Protein AF-A0A7Y3NHG1-F1 (afdb_monomer_lite)

Sequence (157 aa):
MKDFFSFLDESPLAFQAAEKIVAGFQEKGWTLLDEKDAWDLKPGLGYLVRLGVGAVAAFTLGRAGRADGWRIAAAHTDSPGFKIKLETWKNLNEALVRWGVEVYGAPLFSTWTDRSLGIAGTVWFQAPEGPRAVALKTESLAVIPNLALHYNRDANK

Secondary structure (DSSP, 8-state):
-HHHHHHHHH-SSHHHHHHHHHHHHHTTTPEEEPTTSPP---TT-EEEEEETTTEEEEEEPPPSS-----------S---EEEEPTT--EESSSS-EE--EEEES---GGGTBT--B--EEEEEEEETTEEEEEEEE-SS-B-BPPPPGGG-TTTT-

Radius of gyration: 21.63 Å; chains: 1; bounding box: 52×26×65 Å

Structure (mmCIF, N/CA/C/O backbone):
data_AF-A0A7Y3NHG1-F1
#
_entry.id   AF-A0A7Y3NHG1-F1
#
loop_
_atom_site.group_PDB
_atom_site.id
_atom_site.type_symbol
_atom_site.label_atom_id
_atom_site.label_alt_id
_atom_site.label_comp_id
_atom_site.label_asym_id
_atom_site.label_entity_id
_atom_site.label_seq_id
_atom_site.pdbx_PDB_ins_code
_atom_site.Cartn_x
_atom_site.Cartn_y
_atom_site.Cartn_z
_atom_site.occupancy
_atom_site.B_iso_or_equiv
_atom_site.auth_seq_id
_atom_site.auth_comp_id
_atom_site.auth_asym_id
_atom_site.auth_atom_id
_atom_site.pdbx_PDB_model_num
ATOM 1 N N . MET A 1 1 ? -17.325 10.464 -4.637 1.00 74.12 1 MET A N 1
ATOM 2 C CA . MET A 1 1 ? -16.474 10.010 -5.765 1.00 74.12 1 MET A CA 1
ATOM 3 C C . MET A 1 1 ? -15.125 10.726 -5.775 1.00 74.12 1 MET A C 1
ATOM 5 O O . MET A 1 1 ? -14.128 10.033 -5.871 1.00 74.12 1 MET A O 1
ATOM 9 N N . LYS A 1 2 ? -15.065 12.059 -5.594 1.00 81.00 2 LYS A N 1
ATOM 10 C CA . LYS A 1 2 ? -13.789 12.788 -5.416 1.00 81.00 2 LYS A CA 1
ATOM 11 C C . LYS A 1 2 ? -12.922 12.209 -4.287 1.00 81.00 2 LYS A C 1
ATOM 13 O O . LYS A 1 2 ? -11.775 11.872 -4.537 1.00 81.00 2 LYS A O 1
ATOM 18 N N . ASP A 1 3 ? -13.515 11.968 -3.118 1.00 87.44 3 ASP A N 1
ATOM 19 C CA . ASP A 1 3 ? -12.807 11.392 -1.961 1.00 87.44 3 ASP A CA 1
ATOM 20 C C . ASP A 1 3 ? -12.239 9.994 -2.247 1.00 87.44 3 ASP A C 1
ATOM 22 O O . ASP A 1 3 ? -11.178 9.635 -1.751 1.00 87.44 3 ASP A O 1
ATOM 26 N N . PHE A 1 4 ? -12.922 9.211 -3.091 1.00 92.62 4 PHE A N 1
ATOM 27 C CA . PHE A 1 4 ? -12.457 7.884 -3.487 1.00 92.62 4 PHE A CA 1
ATOM 28 C C . PHE A 1 4 ? -11.247 7.964 -4.421 1.00 92.62 4 PHE A C 1
ATOM 30 O O . PHE A 1 4 ? -10.276 7.251 -4.206 1.00 92.62 4 PHE A O 1
ATOM 37 N N . PHE A 1 5 ? -11.265 8.850 -5.421 1.00 94.50 5 PHE A N 1
ATOM 38 C CA . PHE A 1 5 ? -10.105 9.033 -6.297 1.00 94.50 5 PHE A CA 1
ATOM 39 C C . PHE A 1 5 ? -8.899 9.599 -5.542 1.00 94.50 5 PHE A C 1
ATOM 41 O O . PHE A 1 5 ? -7.807 9.072 -5.705 1.00 94.50 5 PHE A O 1
ATOM 48 N N . SER A 1 6 ? -9.107 10.565 -4.637 1.00 93.50 6 SER A N 1
ATOM 49 C CA . SER A 1 6 ? -8.032 11.061 -3.759 1.00 93.50 6 SER A CA 1
ATOM 50 C C . SER A 1 6 ? -7.439 9.930 -2.921 1.00 93.50 6 SER A C 1
ATOM 52 O O . SER A 1 6 ? -6.223 9.782 -2.844 1.00 93.50 6 SER A O 1
ATOM 54 N N . PHE A 1 7 ? -8.294 9.076 -2.343 1.00 94.56 7 PHE A N 1
ATOM 55 C CA . PHE A 1 7 ? -7.839 7.909 -1.593 1.00 94.56 7 PHE A CA 1
ATOM 56 C C . PHE A 1 7 ? -6.982 6.971 -2.452 1.00 94.56 7 PHE A C 1
ATOM 58 O O . PHE A 1 7 ? -5.927 6.546 -1.988 1.00 94.56 7 PHE A O 1
ATOM 65 N N . LEU A 1 8 ? -7.397 6.676 -3.689 1.00 93.81 8 LEU A N 1
ATOM 66 C CA . LEU A 1 8 ? -6.625 5.834 -4.610 1.00 93.81 8 LEU A CA 1
ATOM 67 C C . LEU A 1 8 ? -5.276 6.467 -4.977 1.00 93.81 8 LEU A C 1
ATOM 69 O O . LEU A 1 8 ? -4.247 5.798 -4.894 1.00 93.81 8 LEU A O 1
ATOM 73 N N . ASP A 1 9 ? -5.269 7.751 -5.334 1.00 91.88 9 ASP A N 1
ATOM 74 C CA . ASP A 1 9 ? -4.055 8.466 -5.732 1.00 91.88 9 ASP A CA 1
ATOM 75 C C . ASP A 1 9 ? -3.043 8.550 -4.584 1.00 91.88 9 ASP A C 1
ATOM 77 O O . ASP A 1 9 ? -1.832 8.456 -4.796 1.00 91.88 9 ASP A O 1
ATOM 81 N N . GLU A 1 10 ? -3.520 8.712 -3.355 1.00 91.31 10 GLU A N 1
ATOM 82 C CA . GLU A 1 10 ? -2.682 8.836 -2.164 1.00 91.31 10 GLU A CA 1
ATOM 83 C C . GLU A 1 10 ? -2.287 7.485 -1.550 1.00 91.31 10 GLU A C 1
ATOM 85 O O . GLU A 1 10 ? -1.421 7.450 -0.674 1.00 91.31 10 GLU A O 1
ATOM 90 N N . SER A 1 11 ? -2.873 6.380 -2.025 1.00 93.75 11 SER A N 1
ATOM 91 C CA . SER A 1 11 ? -2.684 5.035 -1.465 1.00 93.75 11 SER A CA 1
ATOM 92 C C . SER A 1 11 ? -2.205 3.997 -2.491 1.00 93.75 11 SER A C 1
ATOM 94 O O . SER A 1 11 ? -2.817 2.935 -2.609 1.00 93.75 11 SER A O 1
ATOM 96 N N . PRO A 1 12 ? -1.098 4.227 -3.226 1.00 92.38 12 PRO A N 1
ATOM 97 C CA . PRO A 1 12 ? -0.620 3.256 -4.213 1.00 92.38 12 PRO A CA 1
ATOM 98 C C . PRO A 1 12 ? -0.091 1.955 -3.583 1.00 92.38 12 PRO A C 1
ATOM 100 O O . PRO A 1 12 ? 0.167 0.988 -4.299 1.00 92.38 12 PRO A O 1
ATOM 103 N N . LEU A 1 13 ? 0.079 1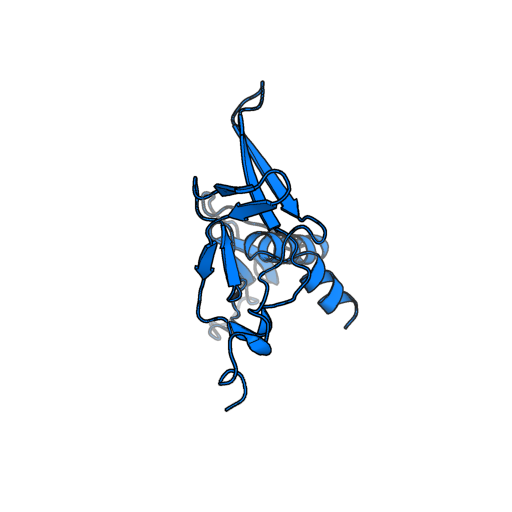.911 -2.256 1.00 91.94 13 LEU A N 1
ATOM 104 C CA . LEU A 1 13 ? 0.528 0.743 -1.504 1.00 91.94 13 LEU A CA 1
ATOM 105 C C . LEU A 1 13 ? -0.405 0.435 -0.339 1.00 91.94 13 LEU A C 1
ATOM 107 O O . LEU A 1 13 ? -0.954 1.341 0.287 1.00 91.94 13 LEU A O 1
ATOM 111 N N . ALA A 1 14 ? -0.469 -0.844 0.036 1.00 92.62 14 ALA A N 1
ATOM 112 C CA . ALA A 1 14 ? -1.282 -1.316 1.155 1.00 92.62 14 ALA A CA 1
ATOM 113 C C . ALA A 1 14 ? -0.991 -0.577 2.473 1.00 92.62 14 ALA A C 1
ATOM 115 O O . ALA A 1 14 ? -1.914 -0.291 3.232 1.00 92.62 14 ALA A O 1
ATOM 116 N N . PHE A 1 15 ? 0.272 -0.220 2.739 1.00 90.69 15 PHE A N 1
ATOM 117 C CA . PHE A 1 15 ? 0.610 0.540 3.945 1.00 90.69 15 PHE A CA 1
ATOM 118 C C . PHE A 1 15 ? 0.081 1.976 3.901 1.00 90.69 15 PHE A C 1
ATOM 120 O O . PHE A 1 15 ? -0.430 2.463 4.901 1.00 90.69 15 PHE A O 1
ATOM 127 N N . GLN A 1 16 ? 0.130 2.638 2.742 1.00 91.88 16 GLN A N 1
ATOM 128 C CA . GLN A 1 16 ? -0.395 3.998 2.584 1.00 91.88 16 GLN A CA 1
ATOM 129 C C . GLN A 1 16 ? -1.922 3.997 2.675 1.00 91.88 16 GLN A C 1
ATOM 131 O O . GLN A 1 16 ? -2.495 4.864 3.331 1.00 91.88 16 GLN A O 1
ATOM 136 N N . ALA A 1 17 ? -2.571 2.968 2.119 1.00 94.62 17 ALA A N 1
ATOM 137 C CA . ALA A 1 17 ? -4.000 2.737 2.306 1.00 94.62 17 ALA A CA 1
ATOM 138 C C . ALA A 1 17 ? -4.344 2.589 3.796 1.00 94.62 17 ALA A C 1
ATOM 140 O O . ALA A 1 17 ? -5.255 3.252 4.288 1.00 94.62 17 ALA A O 1
ATOM 141 N N . ALA A 1 18 ? -3.586 1.773 4.536 1.00 94.44 18 ALA A N 1
ATOM 142 C CA . ALA A 1 18 ? -3.763 1.606 5.976 1.00 94.44 18 ALA A CA 1
ATOM 143 C C . ALA A 1 18 ? -3.558 2.921 6.752 1.00 94.44 18 ALA A C 1
ATOM 145 O O . ALA A 1 18 ? -4.358 3.247 7.631 1.00 94.44 18 ALA A O 1
ATOM 146 N N . GLU A 1 19 ? -2.534 3.709 6.410 1.00 92.12 19 GLU A N 1
ATOM 147 C CA . GLU A 1 19 ? -2.294 5.022 7.017 1.00 92.12 19 GLU A CA 1
ATOM 148 C C . GLU A 1 19 ? -3.446 5.994 6.774 1.00 92.12 19 GLU A C 1
ATOM 150 O O . GLU A 1 19 ? -3.906 6.638 7.719 1.00 92.12 19 GLU A O 1
ATOM 155 N N . LYS A 1 20 ? -3.953 6.055 5.539 1.00 94.00 20 LYS A N 1
ATOM 156 C CA . LYS A 1 20 ? -5.080 6.914 5.159 1.00 94.00 20 LYS A CA 1
ATOM 157 C C . LYS A 1 20 ? -6.378 6.497 5.836 1.00 94.00 20 LYS A C 1
ATOM 159 O O . LYS A 1 20 ? -7.104 7.360 6.327 1.00 94.00 20 LYS A O 1
ATOM 164 N N . ILE A 1 21 ? -6.644 5.192 5.924 1.00 95.62 21 ILE A N 1
ATOM 165 C CA . ILE A 1 21 ? -7.786 4.656 6.675 1.00 95.62 21 ILE A CA 1
ATOM 166 C C . ILE A 1 21 ? -7.692 5.108 8.135 1.00 95.62 21 ILE A C 1
ATOM 168 O O . ILE A 1 21 ? -8.632 5.708 8.651 1.00 95.62 21 ILE A O 1
ATOM 172 N N . VAL A 1 22 ? -6.553 4.873 8.790 1.00 95.75 22 VAL A N 1
ATOM 173 C CA . VAL A 1 22 ? -6.368 5.230 10.203 1.00 95.75 22 VAL A CA 1
ATOM 174 C C . VAL A 1 22 ? -6.525 6.732 10.427 1.00 95.75 22 VAL A C 1
ATOM 176 O O . VAL A 1 22 ? -7.290 7.116 11.310 1.00 95.75 22 VAL A O 1
ATOM 179 N N . ALA A 1 23 ? -5.893 7.570 9.602 1.00 94.62 23 ALA A N 1
ATOM 180 C CA . ALA A 1 23 ? -6.026 9.022 9.692 1.00 94.62 23 ALA A CA 1
ATOM 181 C C . ALA A 1 23 ? -7.493 9.469 9.566 1.00 94.62 23 ALA A C 1
ATOM 183 O O . ALA A 1 23 ? -7.994 10.188 10.429 1.00 94.62 23 ALA A O 1
ATOM 184 N N . GLY A 1 24 ? -8.223 8.958 8.568 1.00 95.38 24 GLY A N 1
ATOM 185 C CA . GLY A 1 24 ? -9.628 9.315 8.353 1.00 95.38 24 GLY A CA 1
ATOM 186 C C . GLY A 1 24 ? -10.575 8.868 9.475 1.00 95.38 24 GLY A C 1
ATOM 187 O O . GLY A 1 24 ? -11.617 9.491 9.691 1.00 95.38 24 GLY A O 1
ATOM 188 N N . PHE A 1 25 ? -10.245 7.804 10.213 1.00 96.38 25 PHE A N 1
ATOM 189 C CA . PHE A 1 25 ? -10.990 7.422 11.416 1.00 96.38 25 PHE A CA 1
ATOM 190 C C . PHE A 1 25 ? -10.586 8.256 12.643 1.00 96.38 25 PHE A C 1
ATOM 192 O O . PHE A 1 25 ? -11.459 8.641 13.425 1.00 96.38 25 PHE A O 1
ATOM 199 N N . GLN A 1 26 ? -9.301 8.583 12.807 1.00 96.00 26 GLN A N 1
ATOM 200 C CA . GLN A 1 26 ? -8.829 9.448 13.895 1.00 96.00 26 GLN A CA 1
ATOM 201 C C . GLN A 1 26 ? -9.412 10.864 13.799 1.00 96.00 26 GLN A C 1
ATOM 203 O O . GLN A 1 26 ? -9.831 11.414 14.815 1.00 96.00 26 GLN A O 1
ATOM 208 N N . GLU A 1 27 ? -9.554 11.414 12.590 1.00 95.88 27 GLU A N 1
ATOM 209 C CA . GLU A 1 27 ? -10.263 12.683 12.343 1.00 95.88 27 GLU A CA 1
ATOM 210 C C . GLU A 1 27 ? -11.725 12.653 12.825 1.00 95.88 27 GLU A C 1
ATOM 212 O O . GLU A 1 27 ? -12.295 13.685 13.173 1.00 95.88 27 GLU A O 1
ATOM 217 N N . LYS A 1 28 ? -12.331 11.461 12.901 1.00 95.38 28 LYS A N 1
ATOM 218 C CA . LYS A 1 28 ? -13.691 11.232 13.416 1.00 95.38 28 LYS A CA 1
ATOM 219 C C . LYS A 1 28 ? -13.717 10.870 14.905 1.00 95.38 28 LYS A C 1
ATOM 221 O O . LYS A 1 28 ? -14.757 10.446 15.407 1.00 95.38 28 LYS A O 1
ATOM 226 N N . GLY A 1 29 ? -12.590 11.001 15.604 1.00 96.06 29 GLY A N 1
ATOM 227 C CA . GLY A 1 29 ? -12.470 10.749 17.041 1.00 96.06 29 GLY A CA 1
ATOM 228 C C . GLY A 1 29 ? -12.303 9.280 17.431 1.00 96.06 29 GLY A C 1
ATOM 229 O O . GLY A 1 29 ? -12.498 8.945 18.597 1.00 96.06 29 GLY A O 1
ATOM 230 N N . TRP A 1 30 ? -11.964 8.392 16.491 1.00 97.31 30 TRP A N 1
ATOM 231 C CA . TRP A 1 30 ? -11.662 6.997 16.822 1.00 97.31 30 TRP A CA 1
ATOM 232 C C . TRP A 1 30 ? -10.274 6.871 17.447 1.00 97.31 30 TRP A C 1
ATOM 234 O O . TRP A 1 30 ? -9.339 7.588 17.083 1.00 97.31 30 TRP A O 1
ATOM 244 N N . THR A 1 31 ? -10.126 5.929 18.374 1.00 97.06 31 THR A N 1
ATOM 245 C CA . THR A 1 31 ? -8.865 5.703 19.087 1.00 97.06 31 THR A CA 1
ATOM 246 C C . THR A 1 31 ? -8.033 4.633 18.388 1.00 97.06 31 THR A C 1
ATOM 248 O O . THR A 1 31 ? -8.487 3.503 18.223 1.00 97.06 31 THR A O 1
ATOM 251 N N . LEU A 1 32 ? -6.803 4.979 17.999 1.00 97.12 32 LEU A N 1
ATOM 252 C CA . LEU A 1 32 ? -5.809 4.001 17.563 1.00 97.12 32 LEU A CA 1
ATOM 253 C C . LEU A 1 32 ? -5.201 3.314 18.788 1.00 97.12 32 LEU A C 1
ATOM 255 O O . LEU A 1 32 ? -4.684 3.987 19.675 1.00 97.12 32 LEU A O 1
ATOM 259 N N . LEU A 1 33 ? -5.282 1.990 18.816 1.00 97.12 33 LEU A N 1
ATOM 260 C CA . LEU A 1 33 ? -4.728 1.127 19.849 1.00 97.12 33 LEU A CA 1
ATOM 261 C C . LEU A 1 33 ? -3.405 0.520 19.366 1.00 97.12 33 LEU A C 1
ATOM 263 O O . LEU A 1 33 ? -3.269 0.188 18.184 1.00 97.12 33 LEU A O 1
ATOM 267 N N . ASP A 1 34 ? -2.458 0.342 20.287 1.00 94.44 34 ASP A N 1
ATOM 268 C CA . ASP A 1 34 ? -1.265 -0.482 20.071 1.00 94.44 34 ASP A CA 1
ATOM 269 C C . ASP A 1 34 ? -1.560 -1.917 20.535 1.00 94.44 34 ASP A C 1
ATOM 271 O O . ASP A 1 34 ? -2.087 -2.132 21.627 1.00 94.44 34 ASP A O 1
ATOM 275 N N . GLU A 1 35 ? -1.231 -2.911 19.709 1.00 92.06 35 GLU A N 1
ATOM 276 C CA . GLU A 1 35 ? -1.407 -4.336 20.029 1.00 92.06 35 GLU A CA 1
ATOM 277 C C . GLU A 1 35 ? -0.614 -4.793 21.257 1.00 92.06 35 GLU A C 1
ATOM 279 O O . GLU A 1 35 ? -0.927 -5.830 21.840 1.00 92.06 35 GLU A O 1
ATOM 284 N N . LYS A 1 36 ? 0.419 -4.043 21.645 1.00 93.31 36 LYS A N 1
ATOM 285 C CA . LYS A 1 36 ? 1.278 -4.368 22.789 1.00 93.31 36 LYS A CA 1
ATOM 286 C C . LYS A 1 36 ? 0.697 -3.911 24.123 1.00 93.31 36 LYS A C 1
ATOM 288 O O . LYS A 1 36 ? 1.161 -4.376 25.165 1.00 93.31 36 LYS A O 1
ATOM 293 N N . ASP A 1 37 ? -0.288 -3.020 24.095 1.00 95.25 37 ASP A N 1
ATOM 294 C CA . ASP A 1 37 ? -0.862 -2.421 25.292 1.00 95.25 37 ASP A CA 1
ATOM 295 C C . ASP A 1 37 ? -2.093 -3.190 25.781 1.00 95.25 37 ASP A C 1
ATOM 297 O O . ASP A 1 37 ? -2.834 -3.803 25.013 1.00 95.25 37 ASP A O 1
ATOM 301 N N . ALA A 1 38 ? -2.361 -3.109 27.085 1.00 96.06 38 ALA A N 1
ATOM 302 C CA . ALA A 1 38 ? -3.653 -3.515 27.622 1.00 96.06 38 ALA A CA 1
ATOM 303 C C . ALA A 1 38 ? -4.730 -2.498 27.206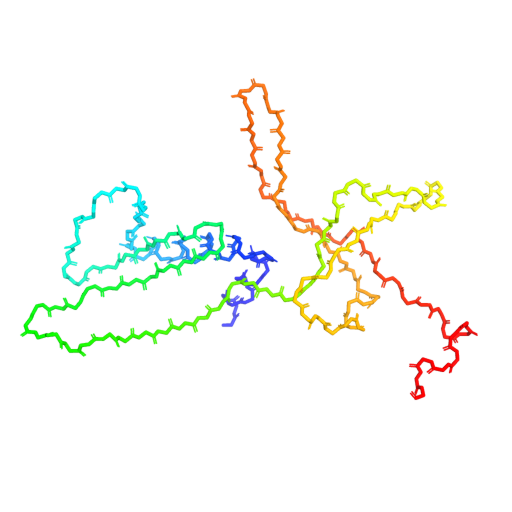 1.00 96.06 38 ALA A C 1
ATOM 305 O O . ALA A 1 38 ? -4.553 -1.291 27.373 1.00 96.06 38 ALA A O 1
ATOM 306 N N . TRP A 1 39 ? -5.861 -2.978 26.686 1.00 96.19 39 TRP A N 1
ATOM 307 C CA . TRP A 1 39 ? -6.918 -2.108 26.164 1.00 96.19 39 TRP A CA 1
ATOM 308 C C . TRP A 1 39 ? -8.033 -1.859 27.190 1.00 96.19 39 TRP A C 1
ATOM 310 O O . TRP A 1 39 ? -8.716 -2.792 27.609 1.00 96.19 39 TRP A O 1
ATOM 320 N N . ASP A 1 40 ? -8.274 -0.589 27.532 1.00 94.38 40 ASP A N 1
ATOM 321 C CA . ASP A 1 40 ? -9.462 -0.145 28.281 1.00 94.38 40 ASP A CA 1
ATOM 322 C C . ASP A 1 40 ? -10.579 0.268 27.307 1.00 94.38 40 ASP A C 1
ATOM 324 O O . ASP A 1 40 ? -10.664 1.415 26.853 1.00 94.38 40 ASP A O 1
ATOM 328 N N . LEU A 1 41 ? -11.413 -0.699 26.920 1.00 93.19 41 LEU A N 1
ATOM 329 C CA . LEU A 1 41 ? -12.455 -0.502 25.914 1.00 93.19 41 LEU A CA 1
ATOM 330 C C . LEU A 1 41 ? -13.802 -0.127 26.548 1.00 93.19 41 LEU A C 1
ATOM 332 O O . LEU A 1 41 ? -14.273 -0.775 27.481 1.00 93.19 41 LEU A O 1
ATOM 336 N N . LYS A 1 42 ? -14.483 0.873 25.978 1.00 91.44 42 LYS A N 1
ATOM 337 C CA . LYS A 1 42 ? -15.766 1.396 26.465 1.00 91.44 42 LYS A CA 1
ATOM 338 C C . LYS A 1 42 ? -16.880 1.202 25.427 1.00 91.44 42 LYS A C 1
ATOM 340 O O . LYS A 1 42 ? -16.666 1.469 24.240 1.00 91.44 42 LYS A O 1
ATOM 345 N N . PRO A 1 43 ? -18.085 0.772 25.848 1.00 90.31 43 PRO A N 1
ATOM 346 C CA . PRO A 1 43 ? -19.247 0.656 24.969 1.00 90.31 43 PRO A CA 1
ATOM 347 C C . PRO A 1 43 ? -19.546 1.942 24.192 1.00 90.31 43 PRO A C 1
ATOM 349 O O . PRO A 1 43 ? -19.534 3.035 24.754 1.00 90.31 43 PRO A O 1
ATOM 352 N N . GLY A 1 44 ? -19.870 1.810 22.904 1.00 87.19 44 GLY A N 1
ATOM 353 C CA . GLY A 1 44 ? -20.231 2.938 22.043 1.00 87.19 44 GLY A CA 1
ATOM 354 C C . GLY A 1 44 ? -19.062 3.777 21.517 1.00 87.19 44 GLY A C 1
ATOM 355 O O . GLY A 1 44 ? -19.323 4.711 20.761 1.00 87.19 44 GLY A O 1
ATOM 356 N N . LEU A 1 45 ? -17.812 3.454 21.871 1.00 91.19 45 LEU A N 1
ATOM 357 C CA . LEU A 1 45 ? -16.618 4.069 21.282 1.00 91.19 45 LEU A CA 1
ATOM 358 C C . LEU A 1 45 ? -16.077 3.246 20.104 1.00 91.19 45 LEU A C 1
ATOM 360 O O . LEU A 1 45 ? -16.323 2.039 20.002 1.00 91.19 45 LEU A O 1
ATOM 364 N N . GLY A 1 46 ? -15.365 3.931 19.205 1.00 94.88 46 GLY A N 1
ATOM 365 C CA . GLY A 1 46 ? -14.724 3.358 18.024 1.00 94.88 46 GLY A CA 1
ATOM 366 C C . GLY A 1 46 ? -13.215 3.237 18.192 1.00 94.88 46 GLY A C 1
ATOM 367 O O . GLY A 1 46 ? -12.550 4.175 18.638 1.00 94.88 46 GLY A O 1
ATOM 368 N N . TYR A 1 47 ? -12.689 2.081 17.806 1.00 97.38 47 TYR A N 1
ATOM 369 C CA . TYR A 1 47 ? -11.298 1.694 17.978 1.00 97.38 47 TYR A CA 1
ATOM 370 C C . TYR A 1 47 ? -10.694 1.204 16.664 1.00 97.38 47 TYR A C 1
ATOM 372 O O . TYR A 1 47 ? -11.386 0.632 15.817 1.00 97.38 47 TYR A O 1
ATOM 380 N N . LEU A 1 48 ? -9.393 1.429 16.511 1.00 97.44 48 LEU A N 1
ATOM 381 C CA . LEU A 1 48 ? -8.583 1.001 15.377 1.00 97.44 48 LEU A CA 1
ATOM 382 C C . LEU A 1 48 ? -7.382 0.219 15.890 1.00 97.44 48 LEU A C 1
ATOM 384 O O . LEU A 1 48 ? -6.789 0.597 16.896 1.00 97.44 48 LEU A O 1
ATOM 388 N N . VAL A 1 49 ? -6.967 -0.797 15.150 1.00 96.62 49 VAL A N 1
ATOM 389 C CA . VAL A 1 49 ? -5.706 -1.511 15.363 1.00 96.62 49 VAL A CA 1
ATOM 390 C C . VAL A 1 49 ? -5.011 -1.636 14.011 1.00 96.62 49 VAL A C 1
ATOM 392 O O . VAL A 1 49 ? -5.649 -2.022 13.026 1.00 96.62 49 VAL A O 1
ATOM 395 N N . ARG A 1 50 ? -3.720 -1.290 13.942 1.00 93.88 50 ARG A N 1
ATOM 396 C CA . ARG A 1 50 ? -2.882 -1.549 12.759 1.00 93.88 50 ARG A CA 1
ATOM 397 C C . ARG A 1 50 ? -2.210 -2.907 12.908 1.00 93.88 50 ARG A C 1
ATOM 399 O O . ARG A 1 50 ? -1.351 -3.058 13.764 1.00 93.88 50 ARG A O 1
ATOM 406 N N . LEU A 1 51 ? -2.559 -3.829 12.018 1.00 90.25 51 LEU A N 1
ATOM 407 C CA . LEU A 1 51 ? -2.016 -5.181 11.971 1.00 90.25 51 LEU A CA 1
ATOM 408 C C . LEU A 1 51 ? -0.864 -5.212 10.960 1.00 90.25 51 LEU A C 1
ATOM 410 O O . LEU A 1 51 ? -1.067 -5.209 9.739 1.00 90.25 51 LEU A O 1
ATOM 414 N N . GLY A 1 52 ? 0.368 -5.211 11.466 1.00 85.75 52 GLY A N 1
ATOM 415 C CA . GLY A 1 52 ? 1.565 -5.130 10.631 1.00 85.75 52 GLY A CA 1
ATOM 416 C C . GLY A 1 52 ? 1.620 -3.840 9.804 1.00 85.75 52 GLY A C 1
ATOM 417 O O . GLY A 1 52 ? 1.247 -2.766 10.270 1.00 85.75 52 GLY A O 1
ATOM 418 N N . VAL A 1 53 ? 2.119 -3.932 8.567 1.00 81.56 53 VAL A N 1
ATOM 419 C CA . VAL A 1 53 ? 2.360 -2.739 7.734 1.00 81.56 53 VAL A CA 1
ATOM 420 C C . VAL A 1 53 ? 1.149 -2.288 6.922 1.00 81.56 53 VAL A C 1
ATOM 422 O O . VAL A 1 53 ? 1.093 -1.124 6.559 1.00 81.56 53 VAL A O 1
ATOM 425 N N . GLY A 1 54 ? 0.197 -3.170 6.606 1.00 90.12 54 GLY A N 1
ATOM 426 C CA . GLY A 1 54 ? -0.810 -2.897 5.570 1.00 90.12 54 GLY A CA 1
ATOM 427 C C . GLY A 1 54 ? -2.255 -3.206 5.935 1.00 90.12 54 GLY A C 1
ATOM 428 O O . GLY A 1 54 ? -3.126 -2.963 5.106 1.00 90.12 54 GLY A O 1
ATOM 429 N N . ALA A 1 55 ? -2.542 -3.734 7.124 1.00 94.81 55 ALA A N 1
ATOM 430 C CA . ALA A 1 55 ? -3.899 -4.096 7.519 1.00 94.81 55 ALA A CA 1
ATOM 431 C C . ALA A 1 55 ? -4.401 -3.226 8.676 1.00 94.81 55 ALA A C 1
ATOM 433 O O . ALA A 1 55 ? -3.640 -2.802 9.546 1.00 94.81 55 ALA A O 1
ATOM 434 N N . VAL A 1 56 ? -5.708 -2.962 8.677 1.00 96.88 56 VAL A N 1
ATOM 435 C CA . VAL A 1 56 ? -6.387 -2.177 9.711 1.00 96.88 56 VAL A CA 1
ATOM 436 C C . VAL A 1 56 ? -7.650 -2.912 10.124 1.00 96.88 56 VAL A C 1
ATOM 438 O O . VAL A 1 56 ? -8.473 -3.256 9.276 1.00 96.88 56 VAL A O 1
ATOM 441 N N . ALA A 1 57 ? -7.818 -3.117 11.425 1.00 96.75 57 ALA A N 1
ATOM 442 C CA . ALA A 1 57 ? -9.083 -3.531 12.008 1.00 96.75 57 ALA A CA 1
ATOM 443 C C . ALA A 1 57 ? -9.745 -2.314 12.657 1.00 96.75 57 ALA A C 1
ATOM 445 O O . ALA A 1 57 ? -9.140 -1.652 13.496 1.00 96.75 57 ALA A O 1
ATOM 446 N N . ALA A 1 58 ? -10.985 -2.024 12.271 1.00 96.56 58 ALA A N 1
ATOM 447 C CA . ALA A 1 58 ? -11.803 -0.978 12.870 1.00 96.56 58 ALA A CA 1
ATOM 448 C C . ALA A 1 58 ? -13.033 -1.628 13.506 1.00 96.56 58 ALA A C 1
ATOM 450 O O . ALA A 1 58 ? -13.739 -2.391 12.844 1.00 96.56 58 ALA A O 1
ATOM 451 N N . PHE A 1 59 ? -13.299 -1.346 14.779 1.00 95.31 59 PHE A N 1
ATOM 452 C CA . PHE A 1 59 ? -14.437 -1.927 15.486 1.00 95.31 59 PHE A CA 1
ATOM 453 C C . PHE A 1 59 ? -15.057 -0.953 16.488 1.00 95.31 59 PHE A C 1
ATOM 455 O O . PHE A 1 59 ? -14.407 -0.050 17.008 1.00 95.31 59 PHE A O 1
ATOM 462 N N . THR A 1 60 ? -16.337 -1.164 16.779 1.00 92.94 60 THR A N 1
ATOM 463 C CA . THR A 1 60 ? -17.069 -0.472 17.845 1.00 92.94 60 THR A CA 1
ATOM 464 C C . THR A 1 60 ? -17.635 -1.499 18.804 1.00 92.94 60 THR A C 1
ATOM 466 O O . THR A 1 60 ? -18.128 -2.540 18.363 1.00 92.94 60 THR A O 1
ATOM 469 N N . LEU A 1 61 ? -17.656 -1.188 20.095 1.00 87.62 61 LEU A N 1
ATOM 470 C CA . LEU A 1 61 ? -18.364 -2.020 21.063 1.00 87.62 61 LEU A CA 1
ATOM 471 C C . LEU A 1 61 ? -19.861 -1.692 21.073 1.00 87.62 61 LEU A C 1
ATOM 473 O O . LEU A 1 61 ? -20.253 -0.524 21.127 1.00 87.62 61 LEU A O 1
ATOM 477 N N . GLY A 1 62 ? -20.701 -2.730 21.059 1.00 79.31 62 GLY A N 1
ATOM 478 C CA . GLY A 1 62 ? -22.145 -2.587 21.247 1.00 79.31 62 GLY A CA 1
ATOM 479 C C . GLY A 1 62 ? -22.490 -1.960 22.604 1.00 79.31 62 GLY A C 1
ATOM 480 O O . GLY A 1 62 ? -21.704 -2.013 23.550 1.00 79.31 62 GLY A O 1
ATOM 481 N N . ARG A 1 63 ? -23.678 -1.355 22.715 1.00 74.88 63 ARG A N 1
ATOM 482 C CA . ARG A 1 63 ? -24.206 -0.877 24.004 1.00 74.88 63 ARG A CA 1
ATOM 483 C C . ARG A 1 63 ? -24.697 -2.085 24.816 1.00 74.88 63 ARG A C 1
ATOM 485 O O . ARG A 1 63 ? -25.296 -2.992 24.249 1.00 74.88 63 ARG A O 1
ATOM 492 N N . ALA A 1 64 ? -24.393 -2.117 26.114 1.00 69.12 64 ALA A N 1
ATOM 493 C CA . ALA A 1 64 ? -24.609 -3.279 26.981 1.00 69.12 64 ALA A CA 1
ATOM 494 C C . ALA A 1 64 ? -26.071 -3.775 26.992 1.00 69.12 64 ALA A C 1
ATOM 496 O O . ALA A 1 64 ? -26.998 -2.968 27.009 1.00 69.12 64 ALA A O 1
ATOM 497 N N . GLY A 1 65 ? -26.263 -5.102 27.038 1.00 62.50 65 GLY A N 1
ATOM 498 C CA . GLY A 1 65 ? -27.571 -5.725 27.293 1.00 62.50 65 GLY A CA 1
ATOM 499 C C . GLY A 1 65 ? -27.773 -7.113 26.676 1.00 62.50 65 GLY A C 1
ATOM 500 O O . GLY A 1 65 ? -28.480 -7.932 27.258 1.00 62.50 65 GLY A O 1
ATOM 501 N N . ARG A 1 66 ? -27.134 -7.420 25.538 1.00 58.69 66 ARG A N 1
ATOM 502 C CA . ARG A 1 66 ? -27.189 -8.757 24.922 1.00 58.69 66 ARG A CA 1
ATOM 503 C C . ARG A 1 66 ? -26.026 -8.982 23.956 1.00 58.69 66 ARG A C 1
ATOM 505 O O . ARG A 1 66 ? -25.626 -8.070 23.240 1.00 58.69 66 ARG A O 1
ATOM 512 N N . ALA A 1 67 ? -25.477 -10.195 23.933 1.00 67.38 67 ALA A N 1
ATOM 513 C CA . ALA A 1 67 ? -24.513 -10.604 22.916 1.00 67.38 67 ALA A CA 1
ATOM 514 C C . ALA A 1 67 ? -25.263 -10.892 21.603 1.00 67.38 67 ALA A C 1
ATOM 516 O O . ALA A 1 67 ? -25.619 -12.031 21.321 1.00 67.38 67 ALA A O 1
ATOM 517 N N . ASP A 1 68 ? -25.530 -9.854 20.808 1.00 72.44 68 ASP A N 1
ATOM 518 C CA . ASP A 1 68 ? -26.255 -9.964 19.529 1.00 72.44 68 ASP A CA 1
ATOM 519 C C . ASP A 1 68 ? -25.351 -10.399 18.349 1.00 72.44 68 ASP A C 1
ATOM 521 O O . ASP A 1 68 ? -25.708 -10.241 17.180 1.00 72.44 68 ASP A O 1
ATOM 525 N N . GLY A 1 69 ? -24.177 -10.965 18.651 1.00 83.25 69 GLY A N 1
ATOM 526 C CA . GLY A 1 69 ? -23.183 -11.401 17.669 1.00 83.25 69 GLY A CA 1
ATOM 527 C C . GLY A 1 69 ? -22.345 -10.259 17.087 1.00 83.25 69 GLY A C 1
ATOM 528 O O . GLY A 1 69 ? -22.319 -9.144 17.608 1.00 83.25 69 GLY A O 1
ATOM 529 N N . TRP A 1 70 ? -21.633 -10.553 15.997 1.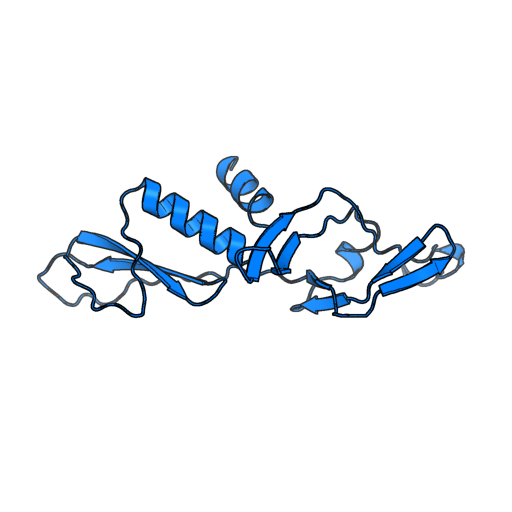00 86.31 70 TRP A N 1
ATOM 530 C CA . TRP A 1 70 ? -20.743 -9.613 15.312 1.00 86.31 70 TRP A CA 1
ATOM 531 C C . TRP A 1 70 ? -21.285 -9.272 13.927 1.00 86.31 70 TRP A C 1
ATOM 533 O O . TRP A 1 70 ? -21.721 -10.151 13.185 1.00 86.31 70 TRP A O 1
ATOM 543 N N . ARG A 1 71 ? -21.212 -7.991 13.554 1.00 90.81 71 ARG A N 1
ATOM 544 C CA . ARG A 1 71 ? -21.415 -7.541 12.173 1.00 90.81 71 ARG A CA 1
ATOM 545 C C . ARG A 1 71 ? -20.054 -7.210 11.593 1.00 90.81 71 ARG A C 1
ATOM 547 O O . ARG A 1 71 ? -19.429 -6.247 12.027 1.00 90.81 71 ARG A O 1
ATOM 554 N N . ILE A 1 72 ? -19.597 -8.028 10.655 1.00 94.69 72 ILE A N 1
ATOM 555 C CA . ILE A 1 72 ? -18.249 -7.930 10.100 1.00 94.69 72 ILE A CA 1
ATOM 556 C C . ILE A 1 72 ? -18.362 -7.606 8.616 1.00 94.69 72 ILE A C 1
ATOM 558 O O . ILE A 1 72 ? -19.074 -8.283 7.877 1.00 94.69 72 ILE A O 1
ATOM 562 N N . ALA A 1 73 ? -17.646 -6.569 8.197 1.00 97.00 73 ALA A N 1
ATOM 563 C CA . ALA A 1 73 ? -17.352 -6.291 6.802 1.00 97.00 73 ALA A CA 1
ATOM 564 C C . ALA A 1 73 ? -15.840 -6.410 6.613 1.00 97.00 73 ALA A C 1
ATOM 566 O O . ALA A 1 73 ? -15.074 -5.987 7.479 1.00 97.00 73 ALA A O 1
ATOM 567 N N . ALA A 1 74 ? -15.422 -6.995 5.496 1.00 96.50 74 ALA A N 1
ATOM 568 C CA . ALA A 1 74 ? -14.020 -7.208 5.185 1.00 96.50 74 ALA A CA 1
ATOM 569 C C . ALA A 1 74 ? -13.726 -6.779 3.746 1.00 96.50 74 ALA A C 1
ATOM 571 O O . ALA A 1 74 ? -14.547 -6.953 2.846 1.00 96.50 74 ALA A O 1
ATOM 572 N N . ALA A 1 75 ? -12.535 -6.227 3.564 1.00 96.44 75 ALA A N 1
ATOM 573 C CA . ALA A 1 75 ? -11.911 -5.912 2.289 1.00 96.44 75 ALA A CA 1
ATOM 574 C C . ALA A 1 75 ? -10.401 -6.157 2.440 1.00 96.44 75 ALA A C 1
ATOM 576 O O . ALA A 1 75 ? -9.939 -6.552 3.513 1.00 96.44 75 ALA A O 1
ATOM 577 N N . HIS A 1 76 ? -9.631 -5.918 1.386 1.00 95.81 76 HIS A N 1
ATOM 578 C CA . HIS A 1 76 ? -8.175 -6.010 1.420 1.00 95.81 76 HIS A CA 1
ATOM 579 C C . HIS A 1 76 ? -7.556 -4.719 0.866 1.00 95.81 76 HIS A C 1
ATOM 581 O O . HIS A 1 76 ? -8.196 -3.986 0.113 1.00 95.81 76 HIS A O 1
ATOM 587 N N . THR A 1 77 ? -6.341 -4.403 1.309 1.00 95.06 77 THR A N 1
ATOM 588 C CA . THR A 1 77 ? -5.643 -3.134 1.020 1.00 95.06 77 THR A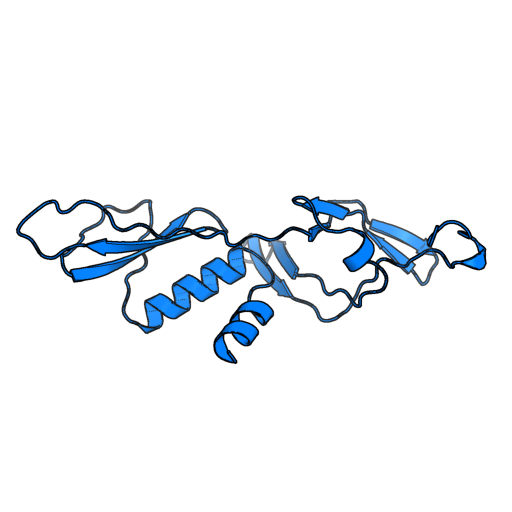 CA 1
ATOM 589 C C . THR A 1 77 ? -4.598 -3.260 -0.081 1.00 95.06 77 THR A C 1
ATOM 591 O O . THR A 1 77 ? -4.063 -2.259 -0.551 1.00 95.06 77 THR A O 1
ATOM 594 N N . ASP A 1 78 ? -4.269 -4.481 -0.481 1.00 94.12 78 ASP A N 1
ATOM 595 C CA . ASP A 1 78 ? -3.302 -4.770 -1.522 1.00 94.12 78 ASP A CA 1
ATOM 596 C C . ASP A 1 78 ? -3.971 -4.924 -2.892 1.00 94.12 78 ASP A C 1
ATOM 598 O O . ASP A 1 78 ? -5.178 -5.120 -3.025 1.00 94.12 78 ASP A O 1
ATOM 602 N N . SER A 1 79 ? -3.174 -4.817 -3.948 1.00 94.56 79 SER A N 1
ATOM 603 C CA . SER A 1 79 ? -3.629 -5.014 -5.322 1.00 94.56 79 SER A CA 1
ATOM 604 C C . SER A 1 79 ? -2.523 -5.678 -6.139 1.00 94.56 79 SER A C 1
ATOM 606 O O . SER A 1 79 ? -1.344 -5.429 -5.862 1.00 94.56 79 SER A O 1
ATOM 608 N N . PRO A 1 80 ? -2.861 -6.526 -7.129 1.00 96.38 80 PRO A N 1
ATOM 609 C CA . PRO A 1 80 ? -1.865 -7.130 -8.002 1.00 96.38 80 PRO A CA 1
ATOM 610 C C . PRO A 1 80 ? -1.005 -6.083 -8.712 1.00 96.38 80 PRO A C 1
ATOM 612 O O . PRO A 1 80 ? -1.504 -5.042 -9.138 1.00 96.38 80 PRO A O 1
ATOM 615 N N . GLY A 1 81 ? 0.279 -6.380 -8.889 1.00 95.25 81 GLY A N 1
ATOM 616 C CA . GLY A 1 81 ? 1.207 -5.471 -9.552 1.00 95.25 81 GLY A CA 1
ATOM 617 C C . GLY A 1 81 ? 2.631 -5.999 -9.600 1.00 95.25 81 GLY A C 1
ATOM 618 O O . GLY A 1 81 ? 2.867 -7.199 -9.455 1.00 95.25 81 GLY A O 1
ATOM 619 N N . PHE A 1 82 ? 3.583 -5.095 -9.806 1.00 96.06 82 PHE A N 1
ATOM 620 C CA . PHE A 1 82 ? 5.003 -5.422 -9.887 1.00 96.06 82 PHE A CA 1
ATOM 621 C C . PHE A 1 82 ? 5.768 -4.803 -8.723 1.00 96.06 82 PHE A C 1
ATOM 623 O O . PHE A 1 82 ? 5.643 -3.608 -8.458 1.00 96.06 82 PHE A O 1
ATOM 630 N N . LYS A 1 83 ? 6.585 -5.612 -8.048 1.00 94.88 83 LYS A N 1
ATOM 631 C CA . LYS A 1 83 ? 7.504 -5.145 -7.004 1.00 94.88 83 LYS A CA 1
ATOM 632 C C . LYS A 1 83 ? 8.932 -5.208 -7.517 1.00 94.88 83 LYS A C 1
ATOM 634 O O . LYS A 1 83 ? 9.297 -6.129 -8.241 1.00 94.88 83 LYS A O 1
ATOM 639 N N . ILE A 1 84 ? 9.741 -4.219 -7.169 1.00 94.25 84 ILE A N 1
ATOM 640 C CA . ILE A 1 84 ? 11.143 -4.170 -7.587 1.00 94.25 84 ILE A CA 1
ATOM 641 C C . ILE A 1 84 ? 11.931 -5.2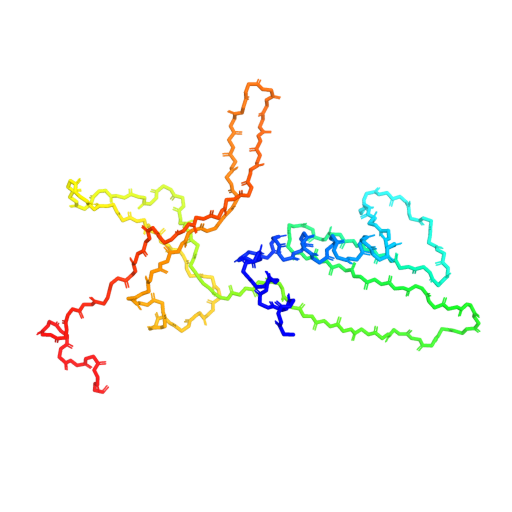14 -6.798 1.00 94.25 84 ILE A C 1
ATOM 643 O O . ILE A 1 84 ? 11.872 -5.242 -5.570 1.00 94.25 84 ILE A O 1
ATOM 647 N N . LYS A 1 85 ? 12.692 -6.052 -7.503 1.00 94.75 85 LYS A N 1
ATOM 648 C CA . LYS A 1 85 ? 13.598 -7.014 -6.876 1.00 94.75 85 LYS A CA 1
ATOM 649 C C . LYS A 1 85 ? 14.893 -6.330 -6.456 1.00 94.75 85 LYS A C 1
ATOM 651 O O . LYS A 1 85 ? 15.473 -5.557 -7.225 1.00 94.75 85 LYS A O 1
ATOM 656 N N . LEU A 1 86 ? 15.385 -6.691 -5.276 1.00 90.69 86 LEU A N 1
ATOM 657 C CA . LEU A 1 86 ? 16.671 -6.224 -4.763 1.00 90.69 86 LEU A CA 1
ATOM 658 C C . LEU A 1 86 ? 17.815 -6.598 -5.714 1.00 90.69 86 LEU A C 1
ATOM 660 O O . LEU A 1 86 ? 17.824 -7.691 -6.273 1.00 90.69 86 LEU A O 1
ATOM 664 N N . GLU A 1 87 ? 18.762 -5.674 -5.895 1.00 87.38 87 GLU A N 1
ATOM 665 C CA . GLU A 1 87 ? 20.026 -5.902 -6.621 1.00 87.38 87 GLU A CA 1
ATOM 666 C C . GLU A 1 87 ? 19.871 -6.408 -8.071 1.00 87.38 87 GLU A C 1
ATOM 668 O O . GLU A 1 87 ? 20.747 -7.066 -8.625 1.00 87.38 87 GLU A O 1
ATOM 673 N N . THR A 1 88 ? 18.754 -6.081 -8.729 1.00 91.75 88 THR A N 1
ATOM 674 C CA . THR A 1 88 ? 18.480 -6.536 -10.107 1.00 91.75 88 THR A CA 1
ATOM 675 C C . THR A 1 88 ? 18.692 -5.481 -11.185 1.00 91.75 88 THR A C 1
ATOM 677 O O . THR A 1 88 ? 18.448 -5.753 -12.366 1.00 91.75 88 THR A O 1
ATOM 680 N N . TRP A 1 89 ? 19.120 -4.277 -10.809 1.00 91.94 89 TRP A N 1
ATOM 681 C CA . TRP A 1 89 ? 19.313 -3.203 -11.768 1.00 91.94 89 TRP A CA 1
ATOM 682 C C . TRP A 1 89 ? 20.521 -3.471 -12.668 1.00 91.94 89 TRP A C 1
ATOM 684 O O . TRP A 1 89 ? 21.560 -3.951 -12.219 1.00 91.94 89 TRP A O 1
ATOM 694 N N . LYS A 1 90 ? 20.372 -3.191 -13.964 1.00 94.06 90 LYS A N 1
ATOM 695 C CA . LYS A 1 90 ? 21.430 -3.343 -14.968 1.00 94.06 90 LYS A CA 1
ATOM 696 C C . LYS A 1 90 ? 21.347 -2.219 -15.992 1.00 94.06 90 LYS A C 1
ATOM 698 O O . LYS A 1 90 ? 20.257 -1.919 -16.481 1.00 94.06 90 LYS A O 1
ATOM 703 N N . ASN A 1 91 ? 22.494 -1.659 -16.359 1.00 93.62 91 ASN A N 1
ATOM 704 C CA . ASN A 1 91 ? 22.598 -0.786 -17.526 1.00 93.62 91 ASN A CA 1
ATOM 705 C C . ASN A 1 91 ? 22.432 -1.642 -18.784 1.00 93.62 91 ASN A C 1
ATOM 707 O O . ASN A 1 91 ? 23.141 -2.635 -18.957 1.00 93.62 91 ASN A O 1
ATOM 711 N N . LEU A 1 92 ? 21.480 -1.283 -19.641 1.00 90.06 92 LEU A N 1
ATOM 712 C CA . LEU A 1 92 ? 21.363 -1.872 -20.976 1.00 90.06 92 LEU A CA 1
ATOM 713 C C . LEU A 1 92 ? 22.280 -1.141 -21.961 1.00 90.06 92 LEU A C 1
ATOM 715 O O . LEU A 1 92 ? 22.880 -1.770 -22.827 1.00 90.06 92 LEU A O 1
ATOM 719 N N . ASN A 1 93 ? 22.381 0.181 -21.810 1.00 92.12 93 ASN A N 1
ATOM 720 C CA . ASN A 1 93 ? 23.308 1.071 -22.505 1.00 92.12 93 ASN A CA 1
ATOM 721 C C . ASN A 1 93 ? 23.483 2.365 -21.679 1.00 92.12 93 ASN A C 1
ATOM 723 O O . ASN A 1 93 ? 23.006 2.438 -20.547 1.00 92.12 93 ASN A O 1
ATOM 727 N N . GLU A 1 94 ? 24.147 3.381 -22.235 1.00 90.00 94 GLU A N 1
ATOM 728 C CA . GLU A 1 94 ? 24.406 4.666 -21.560 1.00 90.00 94 GLU A CA 1
ATOM 729 C C . GLU A 1 94 ? 23.137 5.468 -21.218 1.00 90.00 94 GLU A C 1
ATOM 731 O O . GLU A 1 94 ? 23.173 6.322 -20.337 1.00 90.00 94 GLU A O 1
ATOM 736 N N . ALA A 1 95 ? 22.012 5.190 -21.883 1.00 90.38 95 ALA A N 1
ATOM 737 C CA . ALA A 1 95 ? 20.755 5.920 -21.725 1.00 90.38 95 ALA A CA 1
ATOM 738 C C . ALA A 1 95 ? 19.669 5.139 -20.962 1.00 90.38 95 ALA A C 1
ATOM 740 O O . ALA A 1 95 ? 18.689 5.737 -20.523 1.00 90.38 95 ALA A O 1
ATOM 741 N N . LEU A 1 96 ? 19.798 3.812 -20.825 1.00 91.00 96 LEU A N 1
ATOM 742 C CA . LEU A 1 96 ? 18.736 2.947 -20.305 1.00 91.00 96 LEU A CA 1
ATOM 743 C C . LEU A 1 96 ? 19.215 2.035 -19.177 1.00 91.00 96 LEU A C 1
ATOM 745 O O . LEU A 1 96 ? 20.113 1.205 -19.342 1.00 91.00 96 LEU A O 1
ATOM 749 N N . VAL A 1 97 ? 18.493 2.114 -18.061 1.00 94.62 97 VAL A N 1
ATOM 750 C CA . VAL A 1 97 ? 18.598 1.206 -16.919 1.00 94.62 97 VAL A CA 1
ATOM 751 C C . VAL A 1 97 ? 17.363 0.313 -16.888 1.00 94.62 97 VAL A C 1
ATOM 753 O O . VAL A 1 97 ? 16.241 0.780 -17.066 1.00 94.62 97 VAL A O 1
ATOM 756 N N . ARG A 1 98 ? 17.556 -0.980 -16.625 1.00 94.69 98 ARG A N 1
ATOM 757 C CA . ARG A 1 98 ? 16.466 -1.936 -16.404 1.00 94.69 98 ARG A CA 1
ATOM 758 C C . ARG A 1 98 ? 16.523 -2.477 -14.991 1.00 94.69 98 ARG A C 1
ATOM 760 O O . ARG A 1 98 ? 17.579 -2.932 -14.561 1.00 94.69 98 ARG A O 1
ATOM 767 N N . TRP A 1 99 ? 15.385 -2.498 -14.307 1.00 95.44 99 TRP A N 1
ATOM 768 C CA . TRP A 1 99 ? 15.223 -3.158 -13.012 1.00 95.44 99 TRP A CA 1
ATOM 769 C C . TRP A 1 99 ? 14.441 -4.457 -13.179 1.00 95.44 99 TRP A C 1
ATOM 771 O O . TRP A 1 99 ? 13.505 -4.537 -13.976 1.00 95.44 99 TRP A O 1
ATOM 781 N N . GLY A 1 100 ? 14.846 -5.494 -12.451 1.00 96.06 100 GLY A N 1
ATOM 782 C CA . GLY A 1 100 ? 14.061 -6.713 -12.343 1.00 96.06 100 GLY A CA 1
ATOM 783 C C . GLY A 1 100 ? 12.863 -6.480 -11.431 1.00 96.06 100 GLY A C 1
ATOM 784 O O . GLY A 1 100 ? 12.975 -5.843 -10.384 1.00 96.06 100 GLY A O 1
ATOM 785 N N . VAL A 1 101 ? 11.718 -7.031 -11.818 1.00 96.81 101 VAL A N 1
ATOM 786 C CA . VAL A 1 101 ? 10.504 -7.009 -11.004 1.00 96.81 101 VAL A CA 1
ATOM 787 C C . VAL A 1 101 ? 10.047 -8.426 -10.680 1.00 96.81 101 VAL A C 1
ATOM 789 O O . VAL A 1 101 ? 10.340 -9.381 -11.404 1.00 96.81 101 VAL A O 1
ATOM 792 N N . GLU A 1 102 ? 9.355 -8.575 -9.562 1.00 96.75 102 GLU A N 1
ATOM 793 C CA . GLU A 1 102 ? 8.557 -9.745 -9.228 1.00 96.75 102 GLU A CA 1
ATOM 794 C C . GLU A 1 102 ? 7.075 -9.433 -9.399 1.00 96.75 102 GLU A C 1
ATOM 796 O O . GLU A 1 102 ? 6.629 -8.301 -9.203 1.00 96.75 102 GLU A O 1
ATOM 801 N N . VAL A 1 103 ? 6.318 -10.457 -9.777 1.00 97.62 103 VAL A N 1
ATOM 802 C CA . VAL A 1 103 ? 4.866 -10.376 -9.878 1.00 97.62 103 VAL A CA 1
ATOM 803 C C . VAL A 1 103 ? 4.281 -10.554 -8.483 1.00 97.62 103 VAL A C 1
ATOM 805 O O . VAL A 1 103 ? 4.561 -11.546 -7.812 1.00 97.62 103 VAL A O 1
ATOM 808 N N . TYR A 1 104 ? 3.453 -9.606 -8.063 1.00 96.25 104 TYR A N 1
ATOM 809 C CA . TYR A 1 104 ? 2.637 -9.712 -6.864 1.00 96.25 104 TYR A CA 1
ATOM 810 C C . TYR A 1 104 ? 1.182 -9.981 -7.263 1.00 96.25 104 TYR A C 1
ATOM 812 O O . TYR A 1 104 ? 0.585 -9.199 -8.004 1.00 96.25 104 TYR A O 1
ATOM 820 N N . GLY A 1 105 ? 0.611 -11.086 -6.778 1.00 95.94 105 GLY A N 1
ATOM 821 C CA . GLY A 1 105 ? -0.735 -11.528 -7.152 1.00 95.94 105 GLY A CA 1
ATOM 822 C C . GLY A 1 105 ? -0.817 -12.041 -8.596 1.00 95.94 105 GLY A C 1
ATOM 823 O O . GLY A 1 105 ? 0.127 -12.641 -9.104 1.00 95.94 105 GLY A O 1
ATOM 824 N N . ALA A 1 106 ? -1.955 -11.806 -9.252 1.00 96.94 106 ALA A N 1
ATOM 825 C CA . ALA A 1 106 ? -2.221 -12.229 -10.630 1.00 96.94 106 ALA A CA 1
ATOM 826 C C . ALA A 1 106 ? -2.662 -11.035 -11.504 1.00 96.94 106 ALA A C 1
ATOM 828 O O . ALA A 1 106 ? -3.843 -10.918 -11.837 1.00 96.94 106 ALA A O 1
ATOM 829 N N . PRO A 1 107 ? -1.753 -10.095 -11.834 1.00 96.94 107 PRO A N 1
ATOM 830 C CA . PRO A 1 107 ? -2.097 -8.957 -12.673 1.00 96.94 107 PRO A CA 1
ATOM 831 C C . PRO A 1 107 ? -2.341 -9.398 -14.121 1.00 96.94 107 PRO A C 1
ATOM 833 O O . PRO A 1 107 ? -1.702 -10.317 -14.633 1.00 96.94 107 PRO A O 1
ATOM 836 N N . LEU A 1 108 ? -3.217 -8.678 -14.820 1.00 97.25 108 LEU A N 1
ATOM 837 C CA . LEU A 1 108 ? -3.354 -8.796 -16.269 1.00 97.25 108 LEU A CA 1
ATOM 838 C C . LEU A 1 108 ? -2.128 -8.153 -16.933 1.00 97.25 108 LEU A C 1
ATOM 840 O O . LEU A 1 108 ? -2.075 -6.939 -17.091 1.00 97.25 108 LEU A O 1
ATOM 844 N N . PHE A 1 109 ? -1.114 -8.942 -17.292 1.00 96.12 109 PHE A N 1
ATOM 845 C CA . PHE A 1 109 ? 0.187 -8.410 -17.729 1.00 96.12 109 PHE A CA 1
ATOM 846 C C . PHE A 1 109 ? 0.103 -7.394 -18.877 1.00 96.12 109 PHE A C 1
ATOM 848 O O . PHE A 1 109 ? 0.793 -6.377 -18.846 1.00 96.12 109 PHE A O 1
ATOM 855 N N . SER A 1 110 ? -0.780 -7.618 -19.851 1.00 95.38 110 SER A N 1
ATOM 856 C CA . SER A 1 110 ? -0.961 -6.721 -20.998 1.00 95.38 110 SER A CA 1
ATOM 857 C C . SER A 1 110 ? -1.448 -5.319 -20.618 1.00 95.38 110 SER A C 1
ATOM 859 O O . SER A 1 110 ? -1.196 -4.366 -21.348 1.00 95.38 110 SER A O 1
ATOM 861 N N . THR A 1 111 ? -2.109 -5.136 -19.469 1.00 96.81 111 THR A N 1
ATOM 862 C CA . THR A 1 111 ? -2.586 -3.804 -19.058 1.00 96.81 111 THR A CA 1
ATOM 863 C C . THR A 1 111 ? -1.475 -2.919 -18.500 1.00 96.81 111 THR A C 1
ATOM 865 O O . THR A 1 111 ? -1.670 -1.707 -18.380 1.00 96.81 111 THR A O 1
ATOM 868 N N . TRP A 1 112 ? -0.331 -3.518 -18.158 1.00 97.38 112 TRP A N 1
ATOM 869 C CA . TRP A 1 112 ? 0.846 -2.847 -17.607 1.00 97.38 112 TRP A CA 1
ATOM 870 C C . TRP A 1 112 ? 1.878 -2.450 -18.663 1.00 97.38 112 TRP A C 1
ATOM 872 O O . TRP A 1 112 ? 2.730 -1.605 -18.390 1.00 97.38 112 TRP A O 1
ATOM 882 N N . THR A 1 113 ? 1.813 -3.043 -19.856 1.00 97.12 113 THR A N 1
ATOM 883 C CA . THR A 1 113 ? 2.696 -2.665 -20.961 1.00 97.12 113 THR A CA 1
ATOM 884 C C . THR A 1 113 ? 2.324 -1.295 -21.526 1.00 97.12 113 THR A C 1
ATOM 886 O O . THR A 1 113 ? 1.150 -0.930 -21.528 1.00 97.12 113 THR A O 1
ATOM 889 N N . ASP A 1 114 ? 3.318 -0.545 -22.002 1.00 96.94 114 ASP A N 1
ATOM 890 C CA . ASP A 1 114 ? 3.185 0.792 -22.604 1.00 96.94 114 ASP A CA 1
ATOM 891 C C . ASP A 1 114 ? 2.455 1.820 -21.717 1.00 96.94 114 ASP A C 1
ATOM 893 O O . ASP A 1 114 ? 1.809 2.756 -22.194 1.00 96.94 114 ASP A O 1
ATOM 897 N N . ARG A 1 115 ? 2.563 1.660 -20.394 1.00 97.19 115 ARG A N 1
ATOM 898 C CA . ARG A 1 115 ? 2.089 2.631 -19.403 1.00 97.19 115 ARG A CA 1
ATOM 899 C C . ARG A 1 115 ? 3.238 3.502 -18.909 1.00 97.19 115 ARG A C 1
ATOM 901 O O . ARG A 1 115 ? 4.347 3.015 -18.706 1.00 97.19 115 ARG A O 1
ATOM 908 N N . SER A 1 116 ? 2.943 4.771 -18.645 1.00 96.81 116 SER A N 1
ATOM 909 C CA . SER A 1 116 ? 3.810 5.636 -17.846 1.00 96.81 116 SER A CA 1
ATOM 910 C C . SER A 1 116 ? 3.675 5.225 -16.379 1.00 96.81 116 SER A C 1
ATOM 912 O O . SER A 1 116 ? 2.628 5.429 -15.766 1.00 96.81 116 SER A O 1
ATOM 914 N N . LEU A 1 117 ? 4.698 4.559 -15.846 1.00 96.69 117 LEU A N 1
ATOM 915 C CA . LEU A 1 117 ? 4.681 3.975 -14.508 1.00 96.69 117 LEU A CA 1
ATOM 916 C C . LEU A 1 117 ? 5.499 4.833 -13.546 1.00 96.69 117 LEU A C 1
ATOM 918 O O . LEU A 1 117 ? 6.663 5.143 -13.809 1.00 96.69 117 LEU A O 1
ATOM 922 N N . GLY A 1 118 ? 4.896 5.185 -12.415 1.00 95.19 118 GLY A N 1
ATOM 923 C CA . GLY A 1 118 ? 5.624 5.661 -11.243 1.00 95.19 118 GLY A CA 1
ATOM 924 C C . GLY A 1 118 ? 6.087 4.506 -10.359 1.00 95.19 118 GLY A C 1
ATOM 925 O O . GLY A 1 118 ? 5.686 3.355 -10.541 1.00 95.19 118 GLY A O 1
ATOM 926 N N . ILE A 1 119 ? 6.930 4.822 -9.381 1.00 93.88 119 ILE A N 1
ATOM 927 C CA . ILE A 1 119 ? 7.385 3.894 -8.350 1.00 93.88 119 ILE A CA 1
ATOM 928 C C . ILE A 1 119 ? 6.850 4.392 -7.013 1.00 93.88 119 ILE A C 1
ATOM 930 O O . ILE A 1 119 ? 7.004 5.562 -6.663 1.00 93.88 119 ILE A O 1
ATOM 934 N N . ALA A 1 120 ? 6.245 3.489 -6.249 1.00 93.44 120 ALA A N 1
ATOM 935 C CA . ALA A 1 120 ? 5.910 3.728 -4.858 1.00 93.44 120 ALA A CA 1
ATOM 936 C C . ALA A 1 120 ? 6.560 2.655 -3.986 1.00 93.44 120 ALA A C 1
ATOM 938 O O . ALA A 1 120 ? 6.621 1.485 -4.369 1.00 93.44 120 ALA A O 1
ATOM 939 N N . GLY A 1 121 ? 7.037 3.037 -2.804 1.00 90.88 121 GLY A N 1
ATOM 940 C CA . GLY A 1 121 ? 7.625 2.090 -1.860 1.00 90.88 121 GLY A CA 1
ATOM 941 C C . GLY A 1 121 ? 7.918 2.696 -0.498 1.00 90.88 121 GLY A C 1
ATOM 942 O O . GLY A 1 121 ? 7.608 3.853 -0.226 1.00 90.88 121 GLY A O 1
ATOM 943 N N . THR A 1 122 ? 8.576 1.908 0.344 1.00 89.06 122 THR A N 1
ATOM 944 C CA . THR A 1 122 ? 9.266 2.405 1.535 1.00 89.06 122 THR A CA 1
ATOM 945 C C . THR A 1 122 ? 10.761 2.284 1.295 1.00 89.06 122 THR A C 1
ATOM 947 O O . THR A 1 122 ? 11.249 1.197 0.986 1.00 89.06 122 THR A O 1
ATOM 950 N N . VAL A 1 123 ? 11.490 3.385 1.443 1.00 90.25 123 VAL A N 1
ATOM 951 C CA . VAL A 1 123 ? 12.952 3.391 1.369 1.00 90.25 123 VAL A CA 1
ATOM 952 C C . VAL A 1 123 ? 13.499 3.411 2.784 1.00 90.25 123 VAL A C 1
ATOM 954 O O . VAL A 1 123 ? 13.214 4.334 3.546 1.00 90.25 123 VAL A O 1
ATOM 957 N N . TRP A 1 124 ? 14.285 2.392 3.119 1.00 92.19 124 TRP A N 1
ATOM 958 C CA . TRP A 1 124 ? 15.034 2.315 4.368 1.00 92.19 124 TRP A CA 1
ATOM 959 C C . TRP A 1 124 ? 16.461 2.791 4.129 1.00 92.19 124 TRP A C 1
ATOM 961 O O . TRP A 1 124 ? 17.099 2.375 3.163 1.00 92.19 124 TRP A O 1
ATOM 971 N N . PHE A 1 125 ? 16.964 3.660 4.998 1.00 93.88 125 PHE A N 1
ATOM 972 C CA . PHE A 1 125 ? 18.317 4.194 4.895 1.00 93.88 125 PHE A CA 1
ATOM 973 C C . PHE A 1 125 ? 18.910 4.479 6.274 1.00 93.88 125 PHE A C 1
ATOM 975 O O . PHE A 1 125 ? 18.199 4.663 7.262 1.00 93.88 125 PHE A O 1
ATOM 982 N N . GLN A 1 126 ? 20.239 4.513 6.334 1.00 97.06 126 GLN A N 1
ATOM 983 C CA . GLN A 1 126 ? 20.971 4.903 7.531 1.00 97.06 126 GLN A CA 1
ATOM 984 C C . GLN A 1 126 ? 21.099 6.431 7.568 1.00 97.06 126 GLN A C 1
ATOM 986 O O . GLN A 1 126 ? 21.792 7.007 6.731 1.00 97.06 126 GLN A O 1
ATOM 991 N N . ALA A 1 127 ? 20.446 7.083 8.530 1.00 95.38 127 ALA A N 1
ATOM 992 C CA . ALA A 1 127 ? 20.639 8.503 8.818 1.00 95.38 127 ALA A CA 1
ATOM 993 C C . ALA A 1 127 ? 21.692 8.691 9.934 1.00 95.38 127 ALA A C 1
ATOM 995 O O . ALA A 1 127 ? 22.001 7.724 10.649 1.00 95.38 127 ALA A O 1
ATOM 996 N N . PRO A 1 128 ? 22.239 9.910 10.119 1.00 96.00 128 PRO A N 1
ATOM 997 C CA . PRO A 1 128 ? 23.171 10.208 11.211 1.00 96.00 128 PRO A CA 1
ATOM 998 C C . PRO A 1 128 ? 22.621 9.836 12.597 1.00 96.00 128 PRO A C 1
ATOM 1000 O O . PRO A 1 128 ? 23.347 9.319 13.440 1.00 96.00 128 PRO A O 1
ATOM 1003 N N . GLU A 1 129 ? 21.324 10.043 12.811 1.00 95.88 129 GLU A N 1
ATOM 1004 C CA . GLU A 1 129 ? 20.609 9.746 14.055 1.00 95.88 129 GLU A CA 1
ATOM 1005 C C . GLU A 1 129 ? 20.067 8.305 14.160 1.00 95.88 129 GLU A C 1
ATOM 1007 O O . GLU A 1 129 ? 19.400 7.970 15.139 1.00 95.88 129 GLU A O 1
ATOM 1012 N N . GLY A 1 130 ? 20.339 7.448 13.168 1.00 95.81 130 GLY A N 1
ATOM 1013 C CA . GLY A 1 130 ? 19.939 6.037 13.150 1.00 95.81 130 GLY A CA 1
ATOM 1014 C C . GLY A 1 130 ? 19.185 5.611 11.881 1.00 95.81 130 GLY A C 1
ATOM 1015 O O . GLY A 1 130 ? 18.978 6.417 10.975 1.00 95.81 130 GLY A O 1
ATOM 1016 N N . PRO A 1 131 ? 18.760 4.337 11.784 1.00 96.50 131 PRO A N 1
ATOM 1017 C CA . PRO A 1 131 ? 17.944 3.858 10.672 1.00 96.50 131 PRO A CA 1
ATOM 1018 C C . PRO A 1 131 ? 16.623 4.629 10.557 1.00 96.50 131 PRO A C 1
ATOM 1020 O O . PRO A 1 131 ? 15.917 4.854 11.546 1.00 96.50 131 PRO A O 1
ATOM 1023 N N . ARG A 1 132 ? 16.273 5.016 9.332 1.00 93.69 132 ARG A N 1
ATOM 1024 C CA . ARG A 1 1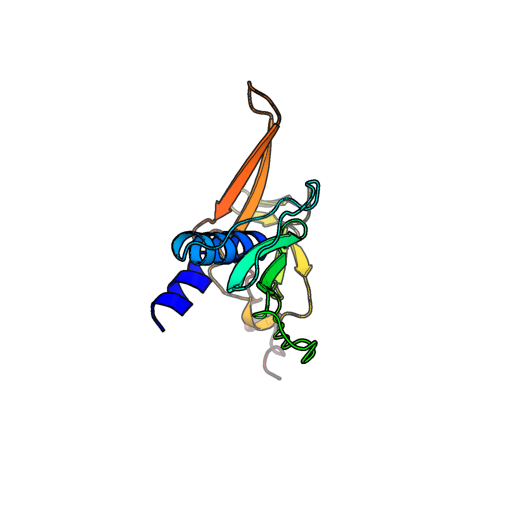32 ? 15.037 5.722 8.989 1.00 93.69 132 ARG A CA 1
ATOM 1025 C C . ARG A 1 132 ? 14.343 5.034 7.823 1.00 93.69 132 ARG A C 1
ATOM 1027 O O . ARG A 1 132 ? 14.979 4.373 7.004 1.00 93.69 132 ARG A O 1
ATOM 1034 N N . ALA A 1 133 ? 13.031 5.219 7.759 1.00 89.81 133 ALA A N 1
ATOM 1035 C CA . ALA A 1 133 ? 12.191 4.777 6.661 1.00 89.81 133 ALA A CA 1
ATOM 1036 C C . ALA A 1 133 ? 11.367 5.960 6.160 1.00 89.81 133 ALA A C 1
ATOM 1038 O O . ALA A 1 133 ? 10.829 6.719 6.966 1.00 89.81 133 ALA A O 1
ATOM 1039 N N . VAL A 1 134 ? 11.249 6.104 4.843 1.00 88.31 134 VAL A N 1
ATOM 1040 C CA . VAL A 1 134 ? 10.365 7.096 4.219 1.00 88.31 134 VAL A CA 1
ATOM 1041 C C . VAL A 1 134 ? 9.469 6.428 3.193 1.00 88.31 134 VAL A C 1
ATOM 1043 O O . VAL A 1 134 ? 9.910 5.564 2.431 1.00 88.31 134 VAL A O 1
ATOM 1046 N N . ALA A 1 135 ? 8.204 6.837 3.168 1.00 88.06 135 ALA A N 1
ATOM 1047 C CA . ALA A 1 135 ? 7.318 6.528 2.062 1.00 88.06 135 ALA A CA 1
ATOM 1048 C C . ALA A 1 135 ? 7.762 7.329 0.832 1.00 88.06 135 ALA A C 1
ATOM 1050 O O . ALA A 1 135 ? 7.989 8.536 0.913 1.00 88.06 135 ALA A O 1
ATOM 1051 N N . LEU A 1 136 ? 7.877 6.655 -0.306 1.00 90.31 136 LEU A N 1
ATOM 1052 C CA . LEU A 1 136 ? 8.207 7.250 -1.592 1.00 90.31 136 LEU A CA 1
ATOM 1053 C C . LEU A 1 136 ? 7.036 7.026 -2.544 1.00 90.31 136 LEU A C 1
ATOM 1055 O O . LEU A 1 136 ? 6.507 5.919 -2.632 1.00 90.31 136 LEU A O 1
ATOM 1059 N N . LYS A 1 137 ? 6.683 8.068 -3.290 1.00 91.56 137 LYS A N 1
ATOM 1060 C CA . LYS A 1 137 ? 5.863 7.998 -4.497 1.00 91.56 137 LYS A CA 1
ATOM 1061 C C . LYS A 1 137 ? 6.500 8.925 -5.521 1.00 91.56 137 LYS A C 1
ATOM 1063 O O . LYS A 1 137 ? 6.768 10.082 -5.207 1.00 91.56 137 LYS A O 1
ATOM 1068 N N . THR A 1 138 ? 6.756 8.420 -6.716 1.00 93.62 138 THR A N 1
ATOM 1069 C CA . THR A 1 138 ? 7.287 9.217 -7.821 1.00 93.62 138 THR A CA 1
ATOM 1070 C C . THR A 1 138 ? 6.205 9.496 -8.852 1.00 93.62 138 THR A C 1
ATOM 1072 O O . THR A 1 138 ? 5.226 8.757 -8.966 1.00 93.62 138 THR A O 1
ATOM 1075 N N . GLU A 1 139 ? 6.446 10.516 -9.669 1.00 93.12 139 GLU A N 1
ATOM 1076 C CA . GLU A 1 139 ? 5.809 10.637 -10.979 1.00 93.12 139 GLU A CA 1
ATOM 1077 C C . GLU A 1 139 ? 6.256 9.494 -11.909 1.00 93.12 139 GLU A C 1
ATOM 1079 O O . GLU A 1 139 ? 6.976 8.572 -11.507 1.00 93.12 139 GLU A O 1
ATOM 1084 N N . SER A 1 140 ? 5.838 9.548 -13.171 1.00 94.75 140 SER A N 1
ATOM 1085 C CA . SER A 1 140 ? 6.216 8.553 -14.176 1.00 94.75 140 SER A CA 1
ATOM 1086 C C . SER A 1 140 ? 7.728 8.534 -14.430 1.00 94.75 140 SER A C 1
ATOM 1088 O O . SER A 1 140 ? 8.295 9.525 -14.885 1.00 94.75 140 SER A O 1
ATOM 1090 N N . LEU A 1 141 ? 8.367 7.392 -14.167 1.00 93.75 141 LEU A N 1
ATOM 1091 C CA . LEU A 1 141 ? 9.814 7.172 -14.315 1.00 93.75 141 LEU A CA 1
ATOM 1092 C C . LEU A 1 141 ? 10.162 5.875 -15.057 1.00 93.75 141 LEU A C 1
ATOM 1094 O O . LEU A 1 141 ? 11.320 5.659 -15.409 1.00 93.75 141 LEU A O 1
ATOM 1098 N N . ALA A 1 142 ? 9.186 4.996 -15.273 1.00 95.38 142 ALA A N 1
ATOM 1099 C CA . ALA A 1 142 ? 9.401 3.681 -15.852 1.00 95.38 142 ALA A CA 1
ATOM 1100 C C . ALA A 1 142 ? 8.346 3.349 -16.910 1.00 95.38 142 ALA A C 1
ATOM 1102 O O . ALA A 1 142 ? 7.254 3.915 -16.946 1.00 95.38 142 ALA A O 1
ATOM 1103 N N . VAL A 1 143 ? 8.688 2.390 -17.764 1.00 96.38 143 VAL A N 1
ATOM 1104 C CA . VAL A 1 143 ? 7.792 1.801 -18.757 1.00 96.38 143 VAL A CA 1
ATOM 1105 C C . VAL A 1 143 ? 8.142 0.325 -18.917 1.00 96.38 143 VAL A C 1
ATOM 1107 O O . VAL A 1 143 ? 9.313 -0.053 -18.850 1.00 96.38 143 VAL A O 1
ATOM 1110 N N . ILE A 1 144 ? 7.129 -0.512 -19.136 1.00 96.62 144 ILE A N 1
ATOM 1111 C CA . ILE A 1 144 ? 7.304 -1.888 -19.610 1.00 96.62 144 ILE A CA 1
ATOM 1112 C C . ILE A 1 144 ? 6.920 -1.875 -21.094 1.00 96.62 144 ILE A C 1
ATOM 1114 O O . ILE A 1 144 ? 5.729 -1.882 -21.395 1.00 96.62 144 ILE A O 1
ATOM 1118 N N . PRO A 1 145 ? 7.876 -1.768 -22.029 1.00 95.56 145 PRO A N 1
ATOM 1119 C CA . PRO A 1 145 ? 7.543 -1.580 -23.435 1.00 95.56 145 PRO A CA 1
ATOM 1120 C C . PRO A 1 145 ? 7.075 -2.888 -24.079 1.00 95.56 145 PRO A C 1
ATOM 1122 O O . PRO A 1 145 ? 7.656 -3.950 -23.833 1.00 95.56 145 PRO A O 1
ATOM 1125 N N . ASN A 1 146 ? 6.074 -2.810 -24.955 1.00 96.38 146 ASN A N 1
ATOM 1126 C CA . ASN A 1 146 ? 5.779 -3.898 -25.882 1.00 96.38 146 ASN A CA 1
ATOM 1127 C C . ASN A 1 146 ? 6.881 -4.045 -26.935 1.00 96.38 146 ASN A C 1
ATOM 1129 O O . ASN A 1 146 ? 7.538 -3.083 -27.342 1.00 96.38 146 ASN A O 1
ATOM 1133 N N . LEU A 1 147 ? 7.037 -5.269 -27.445 1.00 95.62 147 LEU A N 1
ATOM 1134 C CA . LEU A 1 147 ? 7.787 -5.481 -28.677 1.00 95.62 147 LEU A CA 1
ATOM 1135 C C . LEU A 1 147 ? 6.963 -4.955 -29.856 1.00 95.62 147 LEU A C 1
ATOM 1137 O O . LEU A 1 147 ? 5.771 -5.237 -29.962 1.00 95.62 147 LEU A O 1
ATOM 1141 N N . ALA A 1 148 ? 7.601 -4.220 -30.768 1.00 96.88 148 ALA A N 1
ATOM 1142 C CA . ALA A 1 148 ? 6.916 -3.712 -31.950 1.00 96.88 148 ALA A CA 1
ATOM 1143 C C . ALA A 1 148 ? 6.295 -4.858 -32.771 1.00 96.88 148 ALA A C 1
ATOM 1145 O O . ALA A 1 148 ? 6.957 -5.861 -33.044 1.00 96.88 148 ALA A O 1
ATOM 1146 N N . LEU A 1 149 ? 5.051 -4.670 -33.232 1.00 95.69 149 LEU A N 1
ATOM 1147 C CA . LEU A 1 149 ? 4.259 -5.683 -33.951 1.00 95.69 149 LEU A CA 1
ATOM 1148 C C . LEU A 1 149 ? 4.998 -6.296 -35.154 1.00 95.69 149 LEU A C 1
ATOM 1150 O O . LEU A 1 149 ? 4.866 -7.482 -35.437 1.00 95.69 149 LEU A O 1
ATOM 1154 N N . HIS A 1 150 ? 5.833 -5.511 -35.836 1.00 97.00 150 HIS A N 1
ATOM 1155 C CA . HIS A 1 150 ? 6.669 -5.970 -36.950 1.00 97.00 150 HIS A CA 1
ATOM 1156 C C . HIS A 1 150 ? 7.569 -7.165 -36.586 1.00 97.00 150 HIS A C 1
ATOM 1158 O O . HIS A 1 150 ? 7.831 -8.007 -37.448 1.00 97.00 150 HIS A O 1
ATOM 1164 N N . TYR A 1 151 ? 7.994 -7.246 -35.319 1.00 96.31 151 TYR A N 1
ATOM 1165 C CA . TYR A 1 151 ? 8.818 -8.312 -34.744 1.00 96.31 151 TYR A CA 1
ATOM 1166 C C . TYR A 1 151 ? 8.007 -9.333 -33.923 1.00 96.31 151 TYR A C 1
ATOM 1168 O O . TYR A 1 151 ? 8.575 -10.310 -33.448 1.00 96.31 151 TYR A O 1
ATOM 1176 N N . ASN A 1 152 ? 6.690 -9.140 -33.779 1.00 94.81 152 ASN A N 1
ATOM 1177 C CA . ASN A 1 152 ? 5.763 -10.082 -33.148 1.00 94.81 152 ASN A CA 1
ATOM 1178 C C . ASN A 1 152 ? 4.422 -10.108 -33.900 1.00 94.81 152 ASN A C 1
ATOM 1180 O O . ASN A 1 152 ? 3.409 -9.599 -33.425 1.00 94.81 152 ASN A O 1
ATOM 1184 N N . ARG A 1 153 ? 4.417 -10.676 -35.110 1.00 92.94 153 ARG A N 1
ATOM 1185 C CA . ARG A 1 153 ? 3.247 -10.634 -36.010 1.00 92.94 153 ARG A CA 1
ATOM 1186 C C . ARG A 1 153 ? 2.034 -11.409 -35.492 1.00 92.94 153 ARG A C 1
ATOM 1188 O O . ARG A 1 153 ? 0.929 -11.192 -35.982 1.00 92.94 153 ARG A O 1
ATOM 1195 N N . ASP A 1 154 ? 2.243 -12.284 -34.517 1.00 95.00 154 ASP A N 1
ATOM 1196 C CA . ASP A 1 154 ? 1.199 -13.116 -33.927 1.00 95.00 154 ASP A CA 1
ATOM 1197 C C . ASP A 1 154 ? 0.579 -12.484 -32.668 1.00 95.00 154 ASP A C 1
ATOM 1199 O O . ASP A 1 154 ? -0.324 -13.070 -32.088 1.00 95.00 154 ASP A O 1
ATOM 1203 N N . ALA A 1 155 ? 0.996 -11.274 -32.264 1.00 89.81 155 ALA A N 1
ATOM 1204 C CA . ALA A 1 155 ? 0.535 -10.620 -31.030 1.00 89.81 155 ALA A CA 1
ATOM 1205 C C . ALA A 1 155 ? -0.990 -10.411 -30.933 1.00 89.81 155 ALA A C 1
ATOM 1207 O O . ALA A 1 155 ? -1.517 -10.319 -29.829 1.00 89.81 155 ALA A O 1
ATOM 1208 N N . ASN A 1 156 ? -1.678 -10.318 -32.076 1.00 90.94 156 ASN A N 1
ATOM 1209 C CA . ASN A 1 156 ? -3.122 -10.071 -32.168 1.00 90.94 156 ASN A CA 1
ATOM 1210 C C . ASN A 1 156 ? -3.913 -11.279 -32.701 1.00 90.94 156 ASN A C 1
ATOM 1212 O O . ASN A 1 156 ? -5.078 -11.110 -33.066 1.00 90.94 156 ASN A O 1
ATOM 1216 N N . LYS A 1 157 ? -3.272 -12.441 -32.865 1.00 84.38 157 LYS A N 1
ATOM 1217 C CA . LYS A 1 157 ? -3.940 -13.647 -33.368 1.00 84.38 157 LYS A CA 1
ATOM 1218 C C . LYS A 1 157 ? -4.708 -14.378 -32.277 1.00 84.38 157 LYS A C 1
ATOM 1220 O O . LYS A 1 157 ? -4.277 -14.317 -31.106 1.00 84.38 157 LYS A O 1
#

pLDDT: mean 92.53, std 6.32, range [58.69, 97.62]

Foldseek 3Di:
DVVVVVLCVQQVDLLSNQVVVVVVVVVVVAAEDEPVDDDPADAPGKYWYDDPRGDIDIDHHHDDDDCPDDDDDDDGSHDWDWDFDPPQWDDPDPVDIDTDIDTDDDDPVVVQAPDQDWDWDWDWDADPVGIDIDTDTDGRDDHRYDDPCVVVVPPPD